Protein AF-A0A7S1Y6I9-F1 (afdb_monomer)

Solvent-accessible surface area (backbone atoms only — not comparable to full-atom values): 8008 Å² total; per-residue (Å²): 132,82,70,33,46,71,61,74,28,75,49,66,22,80,84,64,47,33,38,42,32,8,11,28,45,26,34,29,76,33,94,86,60,80,46,57,84,28,63,34,3,3,20,34,42,31,31,36,55,57,93,94,44,80,42,83,61,47,77,47,65,41,57,70,59,17,33,14,22,71,45,66,30,66,11,45,82,48,41,25,42,35,44,41,41,37,51,98,57,35,36,35,36,42,38,27,42,47,76,56,92,62,73,41,76,53,82,77,67,51,73,34,74,26,83,83,50,71,88,67,89,75,65,47,61,45,52,37,65,84,42,80,35,40,38,36,47,33,72,41,90,91,65,76,47,70,51,75,88

Sequence (149 aa):
SFGTEFGSTVILTSDGSRMAVGAPNHDYDSADGSGTLNEGGGAVFLYDLDGADWSLHSFFFGEQGEHIGSRLALSKDGSTLAIRRNSTGEAYLEVFDVTGGTASQVGSSLVCDKRNAELGHGESVALSADGSRVAMSCEAYFNNRGKVQ

Nearest PDB structures (foldseek):
  3hfq-assembly2_B  TM=5.548E-01  e=4.396E-04  Lactiplantibacillus plantarum
  1o6f-assembly1_A  TM=5.058E-01  e=2.005E-03  Sus scrofa
  3ddu-assembly1_A  TM=5.068E-01  e=2.235E-03  Homo sapiens
  1o6g-assembly1_A  TM=4.997E-01  e=2.776E-03  Sus scrofa
  1e5t-assembly1_A  TM=5.050E-01  e=4.773E-03  Sus scrofa

Foldseek 3Di:
DPFQCWQLDWDAAPVRFKIKIWRQQLQAPDPVNPHDGFGRFIKIFMWGDDPNDTDTQDIDTGHRNFSKRNAKEAANVRQKIKIWTDDVQKIWIWMWGSPDSDIDTDDDIHIAGRPPDDPDPPWHKYAYNVRPKIKIFHDDPPDGDIDMD

Secondary structure (DSSP, 8-state):
-----TTSEEEE-TTSSEEEEEETT--BSSTTS-S-B-TT-BEEEEEEEETTEEEEEEEEEPPTT--BTSSEEE-TTS-EEEEEEEETTEEEEEEEE-SSSS-EE-SS-EEEE-SS----TT--EEE-TTSS-EEEEE--TT--EEEE-

pLDDT: mean 85.61, std 15.86, range [40.69, 98.44]

InterPro domains:
  IPR011042 Six-bladed beta-propeller, TolB-like [G3DSA:2.120.10.30] (8-147)

Mean predicted aligned error: 6.28 Å

Structure (mmCIF, N/CA/C/O backbone):
data_AF-A0A7S1Y6I9-F1
#
_entry.id   AF-A0A7S1Y6I9-F1
#
loop_
_atom_site.group_PDB
_atom_site.id
_atom_site.type_symbol
_atom_site.label_atom_id
_atom_site.label_alt_id
_atom_site.label_comp_id
_atom_site.label_asym_id
_atom_site.label_entity_id
_atom_site.label_seq_id
_atom_site.pdbx_PDB_ins_code
_atom_site.Cartn_x
_atom_site.Cartn_y
_atom_site.Cartn_z
_atom_site.occupancy
_atom_site.B_iso_or_equiv
_atom_site.auth_seq_id
_atom_site.auth_comp_id
_atom_site.auth_asym_id
_atom_site.auth_atom_id
_atom_site.pdbx_PDB_model_num
ATOM 1 N N . SER A 1 1 ? 6.419 22.816 -5.692 1.00 46.62 1 SER A N 1
ATOM 2 C CA . SER A 1 1 ? 5.914 21.698 -4.884 1.00 46.62 1 SER A CA 1
ATOM 3 C C . SER A 1 1 ? 5.134 20.814 -5.831 1.00 46.62 1 SER A C 1
ATOM 5 O O . SER A 1 1 ? 4.032 21.188 -6.217 1.00 46.62 1 SER A O 1
ATOM 7 N N . PHE A 1 2 ? 5.759 19.753 -6.345 1.00 49.19 2 PHE A N 1
ATOM 8 C CA . PHE A 1 2 ? 4.994 18.661 -6.939 1.00 49.19 2 PHE A CA 1
ATOM 9 C C . PHE A 1 2 ? 4.367 17.934 -5.748 1.00 49.19 2 PHE A C 1
ATOM 11 O O . PHE A 1 2 ? 5.067 17.607 -4.794 1.00 49.19 2 PHE A O 1
ATOM 18 N N . GLY A 1 3 ? 3.037 17.859 -5.709 1.00 67.88 3 GLY A N 1
ATOM 19 C CA . GLY A 1 3 ? 2.338 17.231 -4.592 1.00 67.88 3 GLY A CA 1
ATOM 20 C C . GLY A 1 3 ? 2.681 15.747 -4.547 1.00 67.88 3 GLY A C 1
ATOM 21 O O . GLY A 1 3 ? 2.769 15.113 -5.594 1.00 67.88 3 GLY A O 1
ATOM 22 N N . THR A 1 4 ? 2.818 15.184 -3.350 1.00 76.75 4 THR A N 1
ATOM 23 C CA . THR A 1 4 ? 3.177 13.771 -3.127 1.00 76.75 4 THR A CA 1
ATOM 24 C C . THR A 1 4 ? 2.147 12.764 -3.660 1.00 76.75 4 THR A C 1
ATOM 26 O O . THR A 1 4 ? 2.326 11.556 -3.532 1.00 76.75 4 THR A O 1
ATOM 29 N N . GLU A 1 5 ? 1.046 13.252 -4.243 1.00 89.56 5 GLU A N 1
ATOM 30 C CA . GLU A 1 5 ? -0.142 12.476 -4.610 1.00 89.56 5 GLU A CA 1
ATOM 31 C C . GLU A 1 5 ? -0.677 11.633 -3.441 1.00 89.56 5 GLU A C 1
ATOM 33 O O . GLU A 1 5 ? -1.230 10.548 -3.630 1.00 89.56 5 GLU A O 1
ATOM 38 N N . PHE A 1 6 ? -0.521 12.136 -2.211 1.00 94.00 6 PHE A N 1
ATOM 39 C CA . PHE A 1 6 ? -1.101 11.517 -1.026 1.00 94.00 6 PHE A CA 1
ATOM 40 C C . PHE A 1 6 ? -2.615 11.354 -1.198 1.00 94.00 6 PHE A C 1
ATOM 42 O O . PHE A 1 6 ? -3.323 12.314 -1.506 1.00 94.00 6 PHE A O 1
ATOM 49 N N . GLY A 1 7 ? -3.108 10.131 -1.008 1.00 94.94 7 GLY A N 1
ATOM 50 C CA . GLY A 1 7 ? -4.506 9.788 -1.271 1.00 94.94 7 GLY A CA 1
ATOM 51 C C . GLY A 1 7 ? -4.775 9.275 -2.686 1.00 94.94 7 GLY A C 1
ATOM 52 O O . GLY A 1 7 ? -5.929 9.019 -3.013 1.00 94.94 7 GLY A O 1
ATOM 53 N N . SER A 1 8 ? -3.743 9.077 -3.515 1.00 93.69 8 SER A N 1
ATOM 54 C CA . SER A 1 8 ? -3.870 8.429 -4.836 1.00 93.69 8 SER A CA 1
ATOM 55 C C . SER A 1 8 ? -4.531 7.046 -4.766 1.00 93.69 8 SER A C 1
ATOM 57 O O . SER A 1 8 ? -5.282 6.665 -5.662 1.00 93.69 8 SER A O 1
ATOM 59 N N . THR A 1 9 ? -4.276 6.317 -3.678 1.00 95.12 9 THR A N 1
ATOM 60 C CA . THR A 1 9 ? -4.949 5.074 -3.301 1.00 95.12 9 THR A CA 1
ATOM 61 C C . THR A 1 9 ? -5.366 5.186 -1.843 1.00 95.12 9 THR A C 1
ATOM 63 O O . THR A 1 9 ? -4.551 5.572 -1.007 1.00 95.12 9 THR A O 1
ATOM 66 N N . VAL A 1 10 ? -6.611 4.825 -1.529 1.00 97.19 10 VAL A N 1
ATOM 67 C CA . VAL A 1 10 ? -7.117 4.745 -0.154 1.00 97.19 10 VAL A CA 1
ATOM 68 C C . VAL A 1 10 ? -7.875 3.434 0.012 1.00 97.19 10 VAL A C 1
ATOM 70 O O . VAL A 1 10 ? -8.785 3.142 -0.764 1.00 97.19 10 VAL A O 1
ATOM 73 N N . ILE A 1 11 ? -7.493 2.640 1.010 1.00 97.38 11 ILE A N 1
ATOM 74 C CA . ILE A 1 11 ? -8.144 1.371 1.356 1.00 97.38 11 ILE A CA 1
ATOM 75 C C . ILE A 1 11 ? -8.458 1.388 2.843 1.00 97.38 11 ILE A C 1
ATOM 77 O O . ILE A 1 11 ? -7.597 1.737 3.645 1.00 97.38 11 ILE A O 1
ATOM 81 N N . LEU A 1 12 ? -9.673 0.990 3.202 1.00 97.31 12 LEU A N 1
ATOM 82 C CA . LEU A 1 12 ? -10.148 0.920 4.577 1.00 97.31 12 LEU A CA 1
ATOM 83 C C . LEU A 1 12 ? -10.471 -0.534 4.935 1.00 97.31 12 LEU A C 1
ATOM 85 O O . LEU A 1 12 ? -10.978 -1.279 4.089 1.00 97.31 12 LEU A O 1
ATOM 89 N N . THR A 1 13 ? -10.216 -0.938 6.177 1.00 97.56 13 THR A N 1
ATOM 90 C CA . THR A 1 13 ? -10.727 -2.209 6.703 1.00 97.56 13 THR A CA 1
ATOM 91 C C . THR A 1 13 ? -12.249 -2.197 6.789 1.00 97.56 13 THR A C 1
ATOM 93 O O . THR A 1 13 ? -12.898 -1.149 6.803 1.00 97.56 13 THR A O 1
ATOM 96 N N . SER A 1 14 ? -12.853 -3.386 6.849 1.00 95.12 14 SER A N 1
ATOM 97 C CA . SER A 1 14 ? -14.319 -3.508 6.819 1.00 95.12 14 SER A CA 1
ATOM 98 C C . SER A 1 14 ? -15.039 -2.887 8.020 1.00 95.12 14 SER A C 1
ATOM 100 O O . SER A 1 14 ? -16.214 -2.546 7.912 1.00 95.12 14 SER A O 1
ATOM 102 N N . ASP A 1 15 ? -14.347 -2.761 9.149 1.00 96.19 15 ASP A N 1
ATOM 103 C CA . ASP A 1 15 ? -14.816 -2.127 10.382 1.00 96.19 15 ASP A CA 1
ATOM 104 C C . ASP A 1 15 ? -14.442 -0.637 10.468 1.00 96.19 15 ASP A C 1
ATOM 106 O O . ASP A 1 15 ? -14.871 0.048 11.393 1.00 96.19 15 A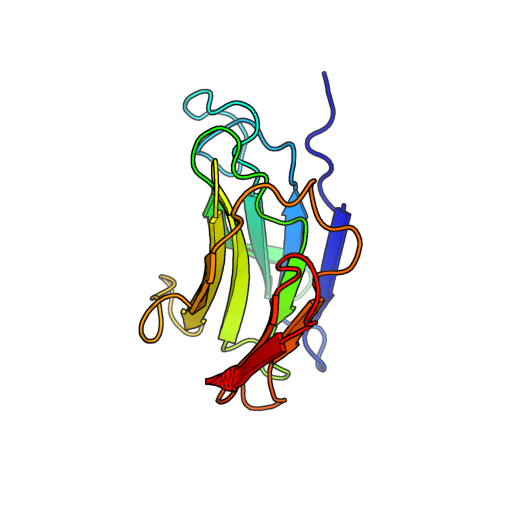SP A O 1
ATOM 110 N N . GLY A 1 16 ? -13.667 -0.125 9.508 1.00 96.94 16 GLY A N 1
ATOM 111 C CA . GLY A 1 16 ? -13.229 1.263 9.471 1.00 96.94 16 GLY A CA 1
ATOM 112 C C . GLY A 1 16 ? -12.093 1.619 10.427 1.00 96.94 16 GLY A C 1
ATOM 113 O O . GLY A 1 16 ? -11.787 2.801 10.547 1.00 96.94 16 GLY A O 1
ATOM 114 N N . SER A 1 17 ? -11.484 0.643 11.106 1.00 97.1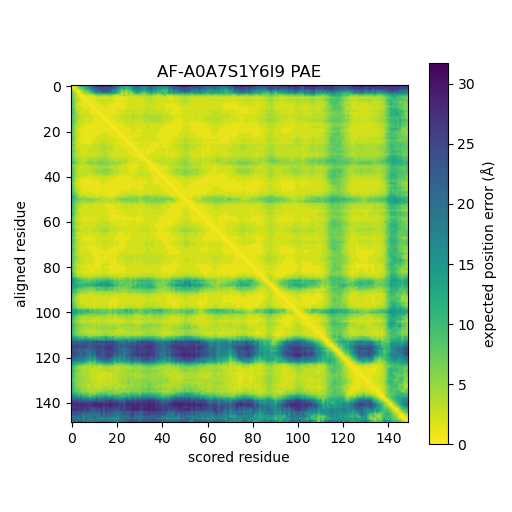9 17 SER A N 1
ATOM 115 C CA . SER A 1 17 ? -10.478 0.895 12.147 1.00 97.19 17 SER A CA 1
ATOM 116 C C . SER A 1 17 ? -9.065 1.123 11.611 1.00 97.19 17 SER A C 1
ATOM 118 O O . SER A 1 17 ? -8.254 1.727 12.304 1.00 97.19 17 SER A O 1
ATOM 120 N N . ARG A 1 18 ? -8.761 0.691 10.383 1.00 97.88 18 ARG A N 1
ATOM 121 C CA . ARG A 1 18 ? -7.434 0.830 9.776 1.00 97.88 18 ARG A CA 1
ATOM 122 C C . ARG A 1 18 ? -7.526 1.278 8.324 1.00 97.88 18 ARG A C 1
ATOM 124 O O . ARG A 1 18 ? -8.403 0.841 7.576 1.00 97.88 18 ARG A O 1
ATOM 131 N N . MET A 1 19 ? -6.600 2.140 7.916 1.00 98.19 19 MET A N 1
ATOM 132 C CA . MET A 1 19 ? -6.556 2.734 6.582 1.00 98.19 19 MET A CA 1
ATOM 133 C C . MET A 1 19 ? -5.148 2.683 5.994 1.00 98.19 19 MET A C 1
ATOM 135 O O . MET A 1 19 ? -4.194 3.107 6.637 1.00 98.19 19 MET A O 1
ATOM 139 N N . ALA A 1 20 ? -5.022 2.239 4.745 1.00 98.31 20 ALA A N 1
ATOM 140 C CA . ALA A 1 20 ? -3.804 2.382 3.955 1.00 98.31 20 ALA A CA 1
ATOM 141 C C . ALA A 1 20 ? -3.972 3.517 2.936 1.00 98.31 20 ALA A C 1
ATOM 143 O O . ALA A 1 20 ? -4.955 3.542 2.191 1.00 98.31 20 A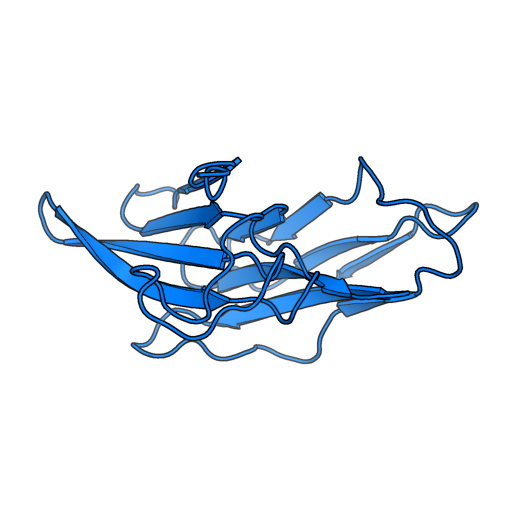LA A O 1
ATOM 144 N N . VAL A 1 21 ? -3.007 4.435 2.887 1.00 98.44 21 VAL A N 1
ATOM 145 C CA . VAL A 1 21 ? -2.993 5.586 1.978 1.00 98.44 21 VAL A CA 1
ATOM 146 C C . VAL A 1 21 ? -1.706 5.595 1.163 1.00 98.44 21 VAL A C 1
ATOM 148 O O . VAL A 1 21 ? -0.613 5.544 1.719 1.00 98.44 21 VAL A O 1
ATOM 151 N N . GLY A 1 22 ? -1.828 5.663 -0.159 1.00 97.69 22 GLY A N 1
ATOM 152 C CA . GLY A 1 22 ? -0.700 5.727 -1.085 1.00 97.69 22 GLY A CA 1
ATOM 153 C C . GLY A 1 22 ? -0.318 7.152 -1.483 1.00 97.69 22 GLY A C 1
ATOM 154 O O . GLY A 1 22 ? -1.193 8.000 -1.682 1.00 97.69 22 GLY A O 1
ATOM 155 N N . ALA A 1 23 ? 0.982 7.391 -1.651 1.00 96.88 23 ALA A N 1
ATOM 156 C CA . ALA A 1 23 ? 1.572 8.651 -2.104 1.00 96.88 23 ALA A CA 1
ATOM 157 C C . ALA A 1 23 ? 2.743 8.374 -3.079 1.00 96.88 23 ALA A C 1
ATOM 159 O O . ALA A 1 23 ? 3.902 8.405 -2.671 1.00 96.88 23 ALA A O 1
ATOM 160 N N . PRO A 1 24 ? 2.477 8.042 -4.355 1.00 94.31 24 PRO A N 1
ATOM 161 C CA . PRO A 1 24 ? 3.481 7.562 -5.313 1.00 94.31 24 PRO A CA 1
ATOM 162 C C . PRO A 1 24 ? 4.535 8.592 -5.726 1.00 94.31 24 PRO A C 1
ATOM 164 O O . PRO A 1 24 ? 5.569 8.201 -6.262 1.00 94.31 24 PRO A O 1
ATOM 167 N N . ASN A 1 25 ? 4.313 9.877 -5.442 1.00 93.25 25 ASN A N 1
ATOM 168 C CA . ASN A 1 25 ? 5.288 10.947 -5.671 1.00 93.25 25 ASN A CA 1
ATOM 169 C C . ASN A 1 25 ? 5.851 11.493 -4.349 1.00 93.25 25 ASN A C 1
ATOM 171 O O . ASN A 1 25 ? 6.239 12.655 -4.252 1.00 93.25 25 ASN A O 1
ATOM 175 N N . HIS A 1 26 ? 5.817 10.689 -3.283 1.00 95.06 26 HIS A N 1
ATOM 176 C CA . HIS A 1 26 ? 6.512 11.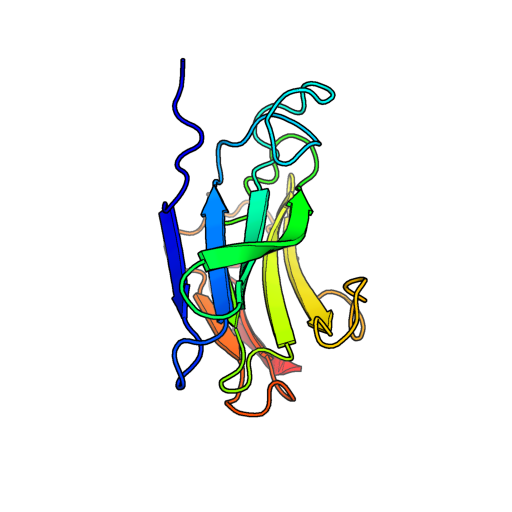009 -2.042 1.00 95.06 26 HIS A CA 1
ATOM 177 C C . HIS A 1 26 ? 8.020 10.809 -2.230 1.00 95.06 26 HIS A C 1
ATOM 179 O O . HIS A 1 26 ? 8.490 9.682 -2.366 1.00 95.06 26 HIS A O 1
ATOM 185 N N . ASP A 1 27 ? 8.762 11.914 -2.241 1.00 94.69 27 ASP A N 1
ATOM 186 C CA . ASP A 1 27 ? 10.182 11.946 -2.614 1.00 94.69 27 ASP A CA 1
ATOM 187 C C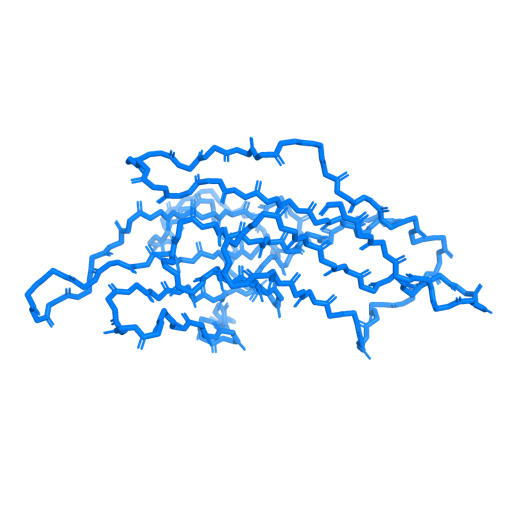 . ASP A 1 27 ? 11.140 11.848 -1.416 1.00 94.69 27 ASP A C 1
ATOM 189 O O . ASP A 1 27 ? 12.307 12.195 -1.548 1.00 94.69 27 ASP A O 1
ATOM 193 N N . TYR A 1 28 ? 10.686 11.432 -0.230 1.00 94.81 28 TYR A N 1
ATOM 194 C CA . TYR A 1 28 ? 11.525 11.390 0.976 1.00 94.81 28 TYR A CA 1
ATOM 195 C C . TYR A 1 28 ? 11.423 10.049 1.706 1.00 94.81 28 TYR A C 1
ATOM 197 O O . TYR A 1 28 ? 10.356 9.449 1.780 1.00 94.81 28 TYR A O 1
ATOM 205 N N . ASP A 1 29 ? 12.515 9.594 2.317 1.00 94.12 29 ASP A N 1
ATOM 206 C CA . ASP A 1 29 ? 12.551 8.350 3.111 1.00 94.12 29 ASP A CA 1
ATOM 207 C C . ASP A 1 29 ? 11.887 8.462 4.505 1.00 94.12 29 ASP A C 1
ATOM 209 O O . ASP A 1 29 ? 11.931 7.520 5.298 1.00 94.12 29 ASP A O 1
ATOM 213 N N . SER A 1 30 ? 11.236 9.591 4.809 1.00 95.31 30 SER A N 1
ATOM 214 C CA . SER A 1 30 ? 10.491 9.823 6.050 1.00 95.31 30 SER A CA 1
ATOM 215 C C . SER A 1 30 ? 9.031 10.192 5.788 1.00 95.31 30 SER A C 1
ATOM 217 O O . SER A 1 30 ? 8.704 10.848 4.799 1.00 95.31 30 SER A O 1
ATOM 219 N N . ALA A 1 31 ? 8.144 9.815 6.712 1.00 94.25 31 ALA A N 1
ATOM 220 C CA . ALA A 1 31 ? 6.705 10.063 6.604 1.00 94.25 31 ALA A CA 1
ATOM 221 C C . ALA A 1 31 ? 6.334 11.558 6.580 1.00 94.25 31 ALA A C 1
ATOM 223 O O . ALA A 1 31 ? 5.379 11.956 5.918 1.00 94.25 31 ALA A O 1
ATOM 224 N N . ASP A 1 32 ? 7.085 12.390 7.297 1.00 93.12 32 ASP A N 1
ATOM 225 C CA . ASP A 1 32 ? 6.870 13.836 7.413 1.00 93.12 32 ASP A CA 1
ATOM 226 C C . ASP A 1 32 ? 7.573 14.659 6.319 1.00 93.12 32 ASP A C 1
ATOM 228 O O . ASP A 1 32 ? 7.427 15.881 6.276 1.00 93.12 32 ASP A O 1
ATOM 232 N N . GLY A 1 33 ? 8.331 14.005 5.433 1.00 89.81 33 GLY A N 1
ATOM 233 C CA . GLY A 1 33 ? 9.077 14.664 4.364 1.00 89.81 33 GLY A CA 1
ATOM 234 C C . GLY A 1 33 ? 10.344 15.399 4.817 1.00 89.81 33 GLY A C 1
ATOM 235 O O . GLY A 1 33 ? 10.885 16.183 4.042 1.00 89.81 33 GLY A O 1
ATOM 236 N N . SER A 1 34 ? 10.826 15.186 6.047 1.00 92.19 34 SER A N 1
ATOM 237 C CA . SER A 1 34 ? 12.086 15.773 6.533 1.00 92.19 34 SER A CA 1
ATOM 238 C C . SER A 1 34 ? 13.333 14.919 6.265 1.00 92.19 34 SER A C 1
ATOM 240 O O . SER A 1 34 ? 14.430 15.302 6.673 1.00 92.19 34 SER A O 1
ATOM 242 N N . GLY A 1 35 ? 13.157 13.733 5.687 1.00 92.19 35 GLY A N 1
ATOM 243 C CA . GLY A 1 35 ? 14.195 12.733 5.474 1.00 92.19 35 GLY A CA 1
ATOM 244 C C . GLY A 1 35 ? 15.141 13.033 4.310 1.00 92.19 35 GLY A C 1
ATOM 245 O O . GLY A 1 35 ? 15.238 14.158 3.811 1.00 92.19 35 GLY A O 1
ATOM 246 N N . THR A 1 36 ? 15.855 12.005 3.862 1.00 95.19 36 THR A N 1
ATOM 247 C CA . THR A 1 36 ? 16.718 12.074 2.680 1.00 95.19 36 THR A CA 1
ATOM 248 C C . THR A 1 36 ? 15.863 12.106 1.421 1.00 95.19 36 THR A C 1
ATOM 250 O O . THR A 1 36 ? 14.885 11.366 1.307 1.00 95.19 36 THR A O 1
ATOM 253 N N . LEU A 1 37 ? 16.252 12.947 0.460 1.00 94.69 37 LEU A N 1
ATOM 254 C CA . LEU A 1 37 ? 15.622 12.976 -0.855 1.00 94.69 37 LEU A CA 1
ATOM 255 C C . LEU A 1 37 ? 15.829 11.632 -1.571 1.00 94.69 37 LEU A C 1
ATOM 257 O O . LEU A 1 37 ? 16.953 11.153 -1.717 1.00 94.69 37 LEU A O 1
ATOM 261 N N . ASN A 1 38 ? 14.729 11.071 -2.042 1.00 91.56 38 ASN A N 1
ATOM 262 C CA . ASN A 1 38 ? 14.590 9.806 -2.735 1.00 91.56 38 ASN A CA 1
ATOM 263 C C . ASN A 1 38 ? 13.526 9.974 -3.833 1.00 91.56 38 ASN A C 1
ATOM 265 O O . ASN A 1 38 ? 12.394 9.502 -3.719 1.00 91.56 38 ASN A O 1
ATOM 269 N N . GLU A 1 39 ? 13.883 10.744 -4.864 1.00 91.75 39 GLU A N 1
ATOM 270 C CA . GLU A 1 39 ? 12.964 11.174 -5.923 1.00 91.75 39 GLU A CA 1
ATOM 271 C C . GLU A 1 39 ? 12.223 9.989 -6.560 1.00 91.75 39 GLU A C 1
ATOM 273 O O . GLU A 1 39 ? 12.826 9.014 -7.017 1.00 91.75 39 GLU A O 1
ATOM 278 N N . GLY A 1 40 ? 10.897 10.077 -6.594 1.00 89.69 40 GLY A N 1
ATOM 279 C CA . GLY A 1 40 ? 10.030 9.054 -7.157 1.00 89.69 40 GLY A CA 1
ATOM 280 C C . GLY A 1 40 ? 9.976 7.756 -6.355 1.00 89.69 40 GLY A C 1
ATOM 281 O O . GLY A 1 40 ? 9.531 6.749 -6.895 1.00 89.69 40 GLY A O 1
ATOM 282 N N . GLY A 1 41 ? 10.426 7.727 -5.096 1.00 93.44 41 GLY A N 1
ATOM 283 C CA . GLY A 1 41 ? 10.320 6.516 -4.280 1.00 93.44 41 GLY A CA 1
ATOM 284 C C . GLY A 1 41 ? 8.880 6.133 -3.961 1.00 93.44 41 GLY A C 1
ATOM 285 O O . GLY A 1 41 ? 8.488 4.965 -4.030 1.00 93.44 41 GLY A O 1
ATOM 286 N N . GLY A 1 42 ? 8.058 7.139 -3.682 1.00 95.81 42 GLY A N 1
ATOM 287 C CA . GLY A 1 42 ? 6.691 6.940 -3.246 1.00 95.81 42 GLY A CA 1
ATOM 288 C C . GLY A 1 42 ? 6.609 6.379 -1.828 1.00 95.81 42 GLY A C 1
ATOM 289 O O . GLY A 1 42 ? 7.599 5.965 -1.217 1.00 95.81 42 GLY A O 1
ATOM 290 N N . ALA A 1 43 ? 5.394 6.373 -1.291 1.00 97.38 43 ALA A N 1
ATOM 291 C CA . ALA A 1 43 ? 5.138 5.929 0.067 1.00 97.38 43 ALA A CA 1
ATOM 292 C C . ALA A 1 43 ? 3.759 5.291 0.252 1.00 97.38 43 ALA A C 1
ATOM 294 O O . ALA A 1 43 ? 2.813 5.530 -0.506 1.00 97.38 43 ALA A O 1
ATOM 295 N N . VAL A 1 44 ? 3.651 4.504 1.322 1.00 98.19 44 VAL A N 1
ATOM 296 C CA . VAL A 1 44 ? 2.396 3.991 1.873 1.00 98.19 44 VAL A CA 1
ATOM 297 C C . VAL A 1 44 ? 2.341 4.316 3.355 1.00 98.19 44 VAL A C 1
ATOM 299 O O . VAL A 1 44 ? 3.262 4.006 4.110 1.00 98.19 44 VAL A O 1
ATOM 302 N N . PHE A 1 45 ? 1.228 4.896 3.771 1.00 98.06 45 PHE A N 1
ATOM 303 C CA . PHE A 1 45 ? 0.942 5.239 5.152 1.00 98.06 45 PHE A CA 1
ATOM 304 C C . PHE A 1 45 ? -0.166 4.324 5.651 1.00 98.06 45 PHE A C 1
ATOM 306 O O . PHE A 1 45 ? -1.249 4.289 5.066 1.00 98.06 45 PHE A O 1
ATOM 313 N N . LEU A 1 46 ? 0.104 3.572 6.712 1.00 98.38 46 LEU A N 1
ATOM 314 C CA . LEU A 1 46 ? -0.884 2.741 7.385 1.00 98.38 46 LEU A CA 1
ATOM 315 C C . LEU A 1 46 ? -1.279 3.427 8.687 1.00 98.38 46 LEU A C 1
ATOM 317 O O . LEU A 1 46 ? -0.429 3.634 9.551 1.00 98.38 46 LEU A O 1
ATOM 321 N N . TYR A 1 47 ? -2.552 3.776 8.813 1.00 97.94 47 TYR A N 1
ATOM 322 C CA . TYR A 1 47 ? -3.109 4.436 9.983 1.00 97.94 47 TYR A CA 1
ATOM 323 C C . TYR A 1 47 ? -4.070 3.522 10.729 1.00 97.94 47 TYR A C 1
ATOM 325 O O . TYR A 1 47 ? -4.845 2.807 10.095 1.00 97.94 47 TYR A O 1
ATOM 333 N N . ASP A 1 48 ? -4.067 3.644 12.052 1.00 97.50 48 ASP A N 1
ATOM 334 C CA . ASP A 1 48 ? -5.068 3.074 12.947 1.00 97.50 48 ASP A CA 1
ATOM 335 C C . ASP A 1 48 ? -5.908 4.180 13.573 1.00 97.50 48 ASP A C 1
ATOM 337 O O . ASP A 1 48 ? -5.390 5.228 13.971 1.00 97.50 48 ASP A O 1
ATOM 341 N N . LEU A 1 49 ? -7.209 3.934 13.663 1.00 97.25 49 LEU A N 1
ATOM 342 C CA . LEU A 1 49 ? -8.148 4.781 14.371 1.00 97.25 49 LEU A CA 1
ATOM 343 C C . LEU A 1 49 ? -8.055 4.481 15.872 1.00 97.25 49 LEU A C 1
ATOM 345 O O . LEU A 1 49 ? -8.463 3.411 16.325 1.00 97.25 49 LEU A O 1
ATOM 349 N N . ASP A 1 50 ? -7.554 5.444 16.640 1.00 93.31 50 ASP A N 1
ATOM 350 C CA . ASP A 1 50 ? -7.531 5.411 18.101 1.00 93.31 50 ASP A CA 1
ATOM 351 C C . ASP A 1 50 ? -8.549 6.424 18.644 1.00 93.31 50 ASP A C 1
ATOM 353 O O . ASP A 1 50 ? -8.378 7.644 18.574 1.00 93.31 50 ASP A O 1
ATOM 357 N N . GLY A 1 51 ? -9.686 5.912 19.120 1.00 93.50 51 GLY A N 1
ATOM 358 C CA . GLY A 1 51 ? -10.826 6.734 19.518 1.00 93.50 51 GLY A CA 1
ATOM 359 C C . GLY A 1 51 ? -11.440 7.483 18.331 1.00 93.50 51 GLY A C 1
ATOM 360 O O . GLY A 1 51 ? -12.235 6.916 17.583 1.00 93.50 51 GLY A O 1
ATOM 361 N N . ALA A 1 52 ? -11.117 8.771 18.198 1.00 94.06 52 ALA A N 1
ATOM 362 C CA . ALA A 1 52 ? -11.583 9.636 17.109 1.00 94.06 52 ALA A CA 1
ATOM 363 C C . ALA A 1 52 ? -10.447 10.115 16.188 1.00 94.06 52 ALA A C 1
ATOM 365 O O . ALA A 1 52 ? -10.721 10.783 15.189 1.00 94.06 52 ALA A O 1
ATOM 366 N N . ASP A 1 53 ? -9.198 9.776 16.515 1.00 96.94 53 ASP A N 1
ATOM 367 C CA . ASP A 1 53 ? -8.012 10.281 15.838 1.00 96.94 53 ASP A CA 1
ATOM 368 C C . ASP A 1 53 ? -7.328 9.170 15.038 1.00 96.94 53 ASP A C 1
ATOM 370 O O . ASP A 1 53 ? -7.249 8.018 15.462 1.00 96.94 53 ASP A O 1
ATOM 374 N N . TRP A 1 54 ? -6.807 9.522 13.864 1.00 97.31 54 TRP A N 1
ATOM 375 C CA . TRP A 1 54 ? -5.984 8.619 13.065 1.00 97.31 54 TRP A CA 1
ATOM 376 C C . TRP A 1 54 ? -4.520 8.753 13.478 1.00 97.31 54 TRP A C 1
ATOM 378 O O . TRP A 1 54 ? -3.933 9.832 13.385 1.00 97.31 54 TRP A O 1
ATOM 388 N N . SER A 1 55 ? -3.921 7.643 13.894 1.00 96.00 55 SER A N 1
ATOM 389 C CA . SER A 1 55 ? -2.518 7.547 14.294 1.00 96.00 55 SER A CA 1
ATOM 390 C C . SER A 1 55 ? -1.726 6.731 13.274 1.00 96.00 55 SER A C 1
ATOM 392 O O . SER A 1 55 ? -2.227 5.747 12.734 1.00 96.00 55 SER A O 1
ATOM 394 N N . LEU A 1 56 ? -0.504 7.160 12.944 1.00 96.12 56 LEU A N 1
ATOM 395 C CA . LEU A 1 56 ? 0.343 6.438 11.991 1.00 96.12 56 LEU A CA 1
ATOM 396 C C . LEU A 1 56 ? 0.882 5.164 12.656 1.00 96.12 56 LEU A C 1
ATOM 398 O O . LEU A 1 56 ? 1.686 5.246 13.581 1.00 96.12 56 LEU A O 1
ATOM 402 N N . HIS A 1 57 ? 0.466 4.004 12.157 1.00 96.06 57 HIS A N 1
ATOM 403 C CA . HIS A 1 57 ? 0.936 2.697 12.609 1.00 96.06 57 HIS A CA 1
ATOM 404 C C . HIS A 1 57 ? 2.233 2.292 11.905 1.00 96.06 57 HIS A C 1
ATOM 406 O O . HIS A 1 57 ? 3.188 1.827 12.525 1.00 96.06 57 HIS A O 1
ATOM 412 N N . SER A 1 58 ? 2.281 2.432 10.579 1.00 97.06 58 SER A N 1
ATOM 413 C CA . SER A 1 58 ? 3.455 2.055 9.789 1.00 97.06 58 SER A CA 1
ATOM 414 C C . SER A 1 58 ? 3.626 2.950 8.576 1.00 97.06 58 SER A C 1
ATOM 416 O O . SER A 1 58 ? 2.659 3.427 7.984 1.00 97.06 58 SER A O 1
ATOM 418 N N . PHE A 1 59 ? 4.882 3.137 8.194 1.00 96.88 59 PHE A N 1
ATOM 419 C CA . PHE A 1 59 ? 5.284 3.866 7.005 1.00 96.88 59 PHE A CA 1
ATOM 420 C C . PHE A 1 59 ? 6.158 2.959 6.148 1.00 96.88 59 PHE A C 1
ATOM 422 O O . PHE A 1 59 ? 7.114 2.361 6.640 1.00 96.88 59 PHE A O 1
ATOM 429 N N . PHE A 1 60 ? 5.814 2.866 4.872 1.00 97.50 60 PHE A N 1
ATOM 430 C CA . PHE A 1 60 ? 6.585 2.153 3.868 1.00 97.50 60 PHE A CA 1
ATOM 431 C C . PHE A 1 60 ? 7.043 3.169 2.832 1.00 97.50 60 PHE A C 1
ATOM 433 O O . PHE A 1 60 ? 6.247 4.006 2.407 1.00 97.50 60 PHE A O 1
ATOM 440 N N . PHE A 1 61 ? 8.291 3.061 2.390 1.00 95.75 61 PHE A N 1
ATOM 441 C CA . PHE A 1 61 ? 8.840 3.877 1.312 1.00 95.75 61 PHE A CA 1
ATOM 442 C C . PHE A 1 61 ? 9.512 2.989 0.263 1.00 95.75 61 PHE A C 1
ATOM 444 O O . PHE A 1 61 ? 9.956 1.869 0.553 1.00 95.75 61 PHE A O 1
ATOM 451 N N . GLY A 1 62 ? 9.487 3.460 -0.980 1.00 94.69 62 GLY A N 1
ATOM 452 C CA . GLY A 1 62 ? 10.159 2.808 -2.100 1.00 94.69 62 GLY A CA 1
ATOM 453 C C . GLY A 1 62 ? 11.616 3.224 -2.211 1.00 94.69 62 GLY A C 1
ATOM 454 O O . GLY A 1 62 ? 12.027 4.218 -1.619 1.00 94.69 62 GLY A O 1
ATOM 455 N N . GLU A 1 63 ? 12.397 2.498 -2.999 1.00 92.94 63 GLU A N 1
ATOM 456 C CA . GLU A 1 63 ? 13.672 3.010 -3.515 1.00 92.94 63 GLU A CA 1
ATOM 457 C C . GLU A 1 63 ? 13.438 4.033 -4.637 1.00 92.94 63 GLU A C 1
ATOM 459 O O . GLU A 1 63 ? 12.327 4.171 -5.146 1.00 92.94 63 GLU A O 1
ATOM 464 N N . GLN A 1 64 ? 14.478 4.764 -5.035 1.00 91.31 64 GLN A N 1
ATOM 465 C CA . GLN A 1 64 ? 14.379 5.810 -6.053 1.00 91.31 64 GLN A CA 1
ATOM 466 C C . GLN A 1 64 ? 13.691 5.300 -7.334 1.00 91.31 64 GLN A C 1
ATOM 468 O O . GLN A 1 64 ? 14.124 4.322 -7.945 1.00 91.31 64 GLN A O 1
ATOM 473 N N . GLY A 1 65 ? 12.631 5.993 -7.757 1.00 88.00 65 GLY A N 1
ATOM 474 C CA . GLY A 1 65 ? 11.846 5.649 -8.946 1.00 88.00 65 GLY A CA 1
ATOM 475 C C . GLY A 1 65 ? 10.887 4.459 -8.799 1.00 88.00 65 GLY A C 1
ATOM 476 O O . GLY A 1 65 ? 10.331 4.024 -9.811 1.00 88.00 65 GLY A O 1
ATOM 477 N N . GLU A 1 66 ? 10.670 3.912 -7.594 1.00 90.38 66 GLU A N 1
ATOM 478 C CA . GLU A 1 66 ? 9.743 2.785 -7.423 1.00 90.38 66 GLU A CA 1
ATOM 479 C C . GLU A 1 66 ? 8.254 3.162 -7.450 1.00 90.38 66 GLU A C 1
ATOM 481 O O . GLU A 1 66 ? 7.397 2.332 -7.791 1.00 90.38 66 GLU A O 1
ATOM 486 N N . HIS A 1 67 ? 7.934 4.409 -7.104 1.00 91.06 67 HIS A N 1
ATOM 487 C CA . HIS A 1 67 ? 6.581 4.959 -7.060 1.00 91.06 67 HIS A CA 1
ATOM 488 C C . HIS A 1 67 ? 5.576 4.055 -6.318 1.00 91.06 67 HIS A C 1
ATOM 490 O O . HIS A 1 67 ? 4.463 3.779 -6.805 1.00 91.06 67 HIS A O 1
ATOM 496 N N . ILE A 1 68 ? 5.966 3.548 -5.141 1.00 94.50 68 ILE A N 1
ATOM 497 C CA . ILE A 1 68 ? 5.080 2.700 -4.331 1.00 94.50 68 ILE A CA 1
ATOM 498 C C . ILE A 1 68 ? 3.863 3.496 -3.839 1.00 94.50 68 ILE A C 1
ATOM 500 O O . ILE A 1 68 ? 3.885 4.720 -3.759 1.00 94.50 68 ILE A O 1
ATOM 504 N N . GLY A 1 69 ? 2.771 2.808 -3.501 1.00 94.75 69 GLY A N 1
ATOM 505 C CA . GLY A 1 69 ? 1.515 3.461 -3.092 1.00 94.75 69 GLY A CA 1
ATOM 506 C C . GLY A 1 69 ? 0.510 3.672 -4.220 1.00 94.75 69 GLY A C 1
ATOM 507 O O . GLY A 1 69 ? -0.657 3.953 -3.963 1.00 94.75 69 GLY A O 1
ATOM 508 N N . SER A 1 70 ? 0.902 3.426 -5.469 1.00 91.56 70 SER A N 1
ATOM 509 C CA . SER A 1 70 ? -0.022 3.437 -6.608 1.00 91.56 70 SER A CA 1
ATOM 510 C C . SER A 1 70 ? -0.971 2.229 -6.644 1.00 91.56 70 SER A C 1
ATOM 512 O O . SER A 1 70 ? -2.056 2.318 -7.221 1.00 91.56 70 SER A O 1
ATOM 514 N N . ARG A 1 71 ? -0.586 1.081 -6.068 1.00 91.62 71 ARG A N 1
ATOM 515 C CA . ARG A 1 71 ? -1.407 -0.142 -5.995 1.00 91.62 71 ARG A CA 1
ATOM 516 C C . ARG A 1 71 ? -1.167 -0.868 -4.680 1.00 91.62 71 ARG A C 1
ATOM 518 O O . ARG A 1 71 ? -0.041 -1.271 -4.392 1.00 91.62 71 ARG A O 1
ATOM 525 N N . LEU A 1 72 ? -2.244 -1.051 -3.926 1.00 95.19 72 LEU A N 1
ATOM 526 C CA . LEU A 1 72 ? -2.249 -1.643 -2.594 1.00 95.19 72 LEU A CA 1
ATOM 527 C C . LEU A 1 72 ? -3.392 -2.658 -2.487 1.00 95.19 72 LEU A C 1
ATOM 529 O O . LEU A 1 72 ? -4.385 -2.551 -3.208 1.00 95.19 72 LEU A O 1
ATOM 533 N N . ALA A 1 73 ? -3.274 -3.605 -1.563 1.00 95.69 73 ALA A N 1
ATOM 534 C CA . ALA A 1 73 ? -4.398 -4.400 -1.075 1.00 95.69 73 ALA A CA 1
ATOM 535 C C . ALA A 1 73 ? -4.255 -4.599 0.435 1.00 95.69 73 ALA A C 1
ATOM 537 O O . ALA A 1 73 ? -3.155 -4.852 0.913 1.00 95.69 73 ALA A O 1
ATOM 538 N N . LEU A 1 74 ? -5.360 -4.510 1.173 1.00 97.25 74 LEU A N 1
ATOM 539 C CA . LEU A 1 74 ? -5.407 -4.716 2.620 1.00 97.25 74 LEU A CA 1
ATOM 540 C C . LEU A 1 74 ? -6.422 -5.824 2.922 1.00 97.25 74 LEU A C 1
ATOM 542 O O . LEU A 1 74 ? -7.510 -5.831 2.338 1.00 97.25 74 LEU A O 1
ATOM 546 N N . SER A 1 75 ? -6.070 -6.767 3.796 1.00 97.06 75 SER A N 1
ATOM 547 C CA . SER A 1 75 ? -6.999 -7.806 4.250 1.00 97.06 75 SER A CA 1
ATOM 548 C C . SER A 1 75 ? -8.168 -7.199 5.029 1.00 97.06 75 SER A C 1
ATOM 550 O O . SER A 1 75 ? -8.109 -6.074 5.530 1.00 97.06 75 SER A O 1
ATOM 552 N N . LYS A 1 76 ? -9.268 -7.949 5.141 1.00 96.94 76 LYS A N 1
ATOM 553 C CA . LYS A 1 76 ? -10.514 -7.452 5.743 1.00 96.94 76 LYS A CA 1
ATOM 554 C C . LYS A 1 76 ? -10.331 -7.008 7.201 1.00 96.94 76 LYS A C 1
ATOM 556 O O . LYS A 1 76 ? -10.977 -6.050 7.629 1.00 96.94 76 LYS A O 1
ATOM 561 N N . ASP A 1 77 ? -9.503 -7.749 7.930 1.00 95.88 77 ASP A N 1
ATOM 562 C CA . ASP A 1 77 ? -9.122 -7.546 9.330 1.00 95.88 77 ASP A CA 1
ATOM 563 C C . ASP A 1 77 ? -7.930 -6.588 9.503 1.00 95.88 77 ASP A C 1
ATOM 565 O O . ASP A 1 77 ? -7.523 -6.316 10.626 1.00 95.88 77 ASP A O 1
ATOM 569 N N . GLY A 1 78 ? -7.351 -6.093 8.404 1.00 96.81 78 GLY A N 1
ATOM 570 C CA . GLY A 1 78 ? -6.226 -5.168 8.434 1.00 96.81 78 GLY A CA 1
ATOM 571 C C . GLY A 1 78 ? -4.887 -5.778 8.841 1.00 96.81 78 GLY A C 1
ATOM 572 O O . GLY A 1 78 ? -3.940 -5.020 9.031 1.00 96.81 78 GLY A O 1
ATOM 573 N N . SER A 1 79 ? -4.789 -7.104 8.981 1.00 96.75 79 SER A N 1
ATOM 574 C CA . SER A 1 79 ? -3.569 -7.802 9.413 1.00 96.75 79 SER A CA 1
ATOM 575 C C . SER A 1 79 ? -2.509 -7.929 8.319 1.00 96.75 79 SER A C 1
ATOM 577 O O . SER A 1 79 ? -1.325 -8.032 8.629 1.00 96.75 79 SER A O 1
ATOM 579 N N . THR A 1 80 ? -2.918 -7.907 7.047 1.00 97.38 80 THR A N 1
ATOM 580 C CA . THR A 1 80 ? -2.047 -8.167 5.898 1.00 97.38 80 THR A CA 1
ATOM 581 C C . THR A 1 80 ? -2.149 -7.048 4.870 1.00 97.38 80 THR A C 1
ATOM 583 O O . THR A 1 80 ? -3.235 -6.763 4.363 1.00 97.38 80 THR A O 1
ATOM 586 N N . LEU A 1 81 ? -1.013 -6.449 4.516 1.00 97.81 81 LEU A N 1
ATOM 587 C CA . LEU A 1 81 ? -0.901 -5.401 3.501 1.00 97.81 81 LEU A CA 1
ATOM 588 C C . LEU A 1 81 ? -0.019 -5.886 2.349 1.00 97.81 81 LEU A C 1
ATOM 590 O O . LEU A 1 81 ? 1.125 -6.273 2.559 1.00 97.81 81 LEU A O 1
ATOM 594 N N . ALA A 1 82 ? -0.525 -5.823 1.122 1.00 96.31 82 ALA A N 1
ATOM 595 C CA . ALA A 1 82 ? 0.258 -6.067 -0.082 1.00 96.31 82 ALA A CA 1
ATOM 596 C C . ALA A 1 82 ? 0.588 -4.741 -0.777 1.00 96.31 82 ALA A C 1
ATOM 598 O O . ALA A 1 82 ? -0.307 -3.935 -1.050 1.00 96.31 82 ALA A O 1
ATOM 599 N N . ILE A 1 83 ? 1.870 -4.531 -1.080 1.00 95.56 83 ILE A N 1
ATOM 600 C CA . ILE A 1 83 ? 2.401 -3.316 -1.704 1.00 95.56 83 ILE A CA 1
ATOM 601 C C . ILE A 1 83 ? 3.076 -3.698 -3.011 1.00 95.56 83 ILE A C 1
ATOM 603 O O . ILE A 1 83 ? 4.030 -4.481 -3.032 1.00 95.56 83 ILE A O 1
ATOM 607 N N . ARG A 1 84 ? 2.583 -3.141 -4.120 1.00 91.44 84 ARG A N 1
ATOM 608 C CA . ARG A 1 84 ? 3.266 -3.273 -5.405 1.00 91.44 84 ARG A CA 1
ATOM 609 C C . ARG A 1 84 ? 4.454 -2.323 -5.447 1.00 91.44 84 ARG A C 1
ATOM 611 O O . ARG A 1 84 ? 4.310 -1.137 -5.149 1.00 91.44 84 ARG A O 1
ATOM 618 N N . ARG A 1 85 ? 5.581 -2.848 -5.908 1.00 90.06 85 ARG A N 1
ATOM 619 C CA . ARG A 1 85 ? 6.794 -2.098 -6.202 1.00 90.06 85 ARG A CA 1
ATOM 620 C C . ARG A 1 85 ? 7.097 -2.168 -7.687 1.00 90.06 85 ARG A C 1
ATOM 622 O O . ARG A 1 85 ? 6.899 -3.203 -8.333 1.00 90.06 85 ARG A O 1
ATOM 629 N N . ASN A 1 86 ? 7.533 -1.048 -8.243 1.00 81.25 86 ASN A N 1
ATOM 630 C CA . ASN A 1 86 ? 8.078 -1.004 -9.590 1.00 81.25 86 ASN A CA 1
ATOM 631 C C . ASN A 1 86 ? 9.572 -0.792 -9.458 1.00 81.25 86 ASN A C 1
ATOM 633 O O . ASN A 1 86 ? 9.980 0.021 -8.662 1.00 81.25 86 ASN A O 1
ATOM 637 N N . SER A 1 87 ? 10.385 -1.471 -10.243 1.00 75.69 87 SER A N 1
ATOM 638 C CA . SER A 1 87 ? 11.795 -1.122 -10.377 1.00 75.69 87 SER A CA 1
ATOM 639 C C . SER A 1 87 ? 12.136 -1.070 -11.861 1.00 75.69 87 SER A C 1
ATOM 641 O O . SER A 1 87 ? 11.314 -1.401 -12.729 1.00 75.69 87 SER A O 1
ATOM 643 N N . THR A 1 88 ? 13.345 -0.619 -12.188 1.00 71.00 88 THR A N 1
ATOM 644 C CA . THR A 1 88 ? 13.792 -0.591 -13.583 1.00 71.00 88 THR A CA 1
ATOM 645 C C . THR A 1 88 ? 13.879 -2.023 -14.120 1.00 71.00 88 THR A C 1
ATOM 647 O O . THR A 1 88 ? 14.805 -2.757 -13.795 1.00 71.00 88 THR A O 1
ATOM 650 N N . GLY A 1 89 ? 12.915 -2.414 -14.958 1.00 68.06 89 GLY A N 1
ATOM 651 C CA . GLY A 1 89 ? 12.869 -3.732 -15.604 1.00 68.06 89 GLY A CA 1
ATOM 652 C C . GLY A 1 89 ? 12.053 -4.804 -14.875 1.00 68.06 89 GLY A C 1
ATOM 653 O O . GLY A 1 89 ? 11.883 -5.893 -15.425 1.00 68.06 89 GLY A O 1
ATOM 654 N N . GLU A 1 90 ? 11.483 -4.511 -13.701 1.00 73.50 90 GLU A N 1
ATOM 655 C CA . GLU A 1 90 ? 10.667 -5.467 -12.940 1.00 73.50 90 GLU A CA 1
ATOM 656 C C . GLU A 1 90 ? 9.443 -4.793 -12.282 1.00 73.50 90 GLU A C 1
ATOM 658 O O . GLU A 1 90 ? 9.366 -3.580 -12.055 1.00 73.50 90 GLU A O 1
ATOM 663 N N . ALA A 1 91 ? 8.401 -5.581 -12.032 1.00 79.19 91 ALA A N 1
ATOM 664 C CA . ALA A 1 91 ? 7.438 -5.287 -10.975 1.00 79.19 91 ALA A CA 1
ATOM 665 C C . ALA A 1 91 ? 7.450 -6.455 -10.019 1.00 79.19 91 ALA A C 1
ATOM 667 O O . ALA A 1 91 ? 7.581 -7.605 -10.434 1.00 79.19 91 ALA A O 1
ATOM 668 N N . TYR A 1 92 ? 7.233 -6.168 -8.752 1.00 85.31 92 TYR A N 1
ATOM 669 C CA . TYR A 1 92 ? 7.036 -7.216 -7.782 1.00 85.31 92 TYR A CA 1
ATOM 670 C C . TYR A 1 92 ? 6.019 -6.794 -6.736 1.00 85.31 92 TYR A C 1
ATOM 672 O O . TYR A 1 92 ? 5.700 -5.615 -6.570 1.00 85.31 92 TYR A O 1
ATOM 680 N N . LEU A 1 93 ? 5.444 -7.792 -6.083 1.00 89.62 93 LEU A N 1
ATOM 681 C CA . LEU A 1 93 ? 4.525 -7.607 -4.980 1.00 89.62 93 LEU A CA 1
ATOM 682 C C . LEU A 1 93 ? 5.161 -8.133 -3.705 1.00 89.62 93 LEU A C 1
ATOM 684 O O . LEU A 1 93 ? 5.586 -9.289 -3.650 1.00 89.62 93 LEU A O 1
ATOM 688 N N . GLU A 1 94 ? 5.174 -7.290 -2.685 1.00 93.69 94 GLU A N 1
ATOM 689 C CA . GLU A 1 94 ? 5.550 -7.674 -1.333 1.00 93.69 94 GLU A CA 1
ATOM 690 C C . GLU A 1 94 ? 4.311 -7.706 -0.451 1.00 93.69 94 GLU A C 1
ATOM 692 O O . GLU A 1 94 ? 3.435 -6.847 -0.562 1.00 93.69 94 GLU A O 1
ATOM 697 N N . VAL A 1 95 ? 4.235 -8.712 0.413 1.00 95.69 95 VAL A N 1
ATOM 698 C CA . VAL A 1 95 ? 3.147 -8.887 1.372 1.00 95.69 95 VAL A CA 1
ATOM 699 C C . VAL A 1 95 ? 3.731 -8.735 2.763 1.00 95.69 95 VAL A C 1
ATOM 701 O O . VAL A 1 95 ? 4.770 -9.319 3.053 1.00 95.69 95 VAL A O 1
ATOM 704 N N . PHE A 1 96 ? 3.073 -7.956 3.610 1.00 97.44 96 PHE A N 1
ATOM 705 C CA . PHE A 1 96 ? 3.502 -7.656 4.965 1.00 97.44 96 PHE A CA 1
ATOM 706 C C . PHE A 1 96 ? 2.432 -8.075 5.969 1.00 97.44 96 PHE A C 1
ATOM 708 O O . PHE A 1 96 ? 1.262 -7.733 5.801 1.00 97.44 96 PHE A O 1
ATOM 715 N N . ASP A 1 97 ? 2.853 -8.754 7.033 1.00 96.81 97 ASP A N 1
ATOM 716 C CA . ASP A 1 97 ? 2.119 -8.819 8.291 1.00 96.81 97 ASP A CA 1
ATOM 717 C C . ASP A 1 97 ? 2.310 -7.475 9.000 1.00 96.81 97 ASP A C 1
ATOM 719 O O . ASP A 1 97 ? 3.440 -7.027 9.227 1.00 96.81 97 ASP A O 1
ATOM 723 N N . VAL A 1 98 ? 1.193 -6.823 9.306 1.00 97.12 98 VAL A N 1
ATOM 724 C CA . VAL A 1 98 ? 1.122 -5.500 9.935 1.00 97.12 98 VAL A CA 1
ATOM 725 C C . VAL A 1 98 ? 0.365 -5.546 11.267 1.00 97.12 98 VAL A C 1
ATOM 727 O O . VAL A 1 98 ? -0.201 -4.546 11.701 1.00 97.12 98 VAL A O 1
ATOM 730 N N . THR A 1 99 ? 0.305 -6.709 11.918 1.00 94.25 99 THR A N 1
ATOM 731 C CA . THR A 1 99 ? -0.405 -6.897 13.197 1.00 94.25 99 THR A CA 1
ATOM 732 C C . THR A 1 99 ? 0.357 -6.356 14.407 1.00 94.25 99 THR A C 1
ATOM 734 O O . THR A 1 99 ? -0.261 -5.951 15.390 1.00 94.25 99 THR A O 1
ATOM 737 N N . GLY A 1 100 ? 1.691 -6.367 14.358 1.00 86.44 100 GLY A N 1
ATOM 738 C CA . GLY A 1 100 ? 2.559 -5.844 15.414 1.00 86.44 100 GLY A CA 1
ATOM 739 C C . GLY A 1 100 ? 3.034 -4.414 15.151 1.00 86.44 100 GLY A C 1
ATOM 740 O O . GLY A 1 100 ? 2.821 -3.863 14.080 1.00 86.44 100 GLY A O 1
ATOM 741 N N . GLY A 1 101 ? 3.777 -3.831 16.098 1.00 84.31 101 GLY A N 1
ATOM 742 C CA . GLY A 1 101 ? 4.317 -2.466 15.964 1.00 84.31 101 GLY A CA 1
ATOM 743 C C . GLY A 1 101 ? 5.399 -2.288 14.886 1.00 84.31 101 GLY A C 1
ATOM 744 O O . GLY A 1 101 ? 5.856 -1.175 14.645 1.00 84.31 101 GLY A O 1
ATOM 745 N N . THR A 1 102 ? 5.848 -3.369 14.245 1.00 89.06 102 THR A N 1
ATOM 746 C CA . THR A 1 102 ? 6.748 -3.324 13.087 1.00 89.06 102 THR A CA 1
ATOM 747 C C . THR A 1 102 ? 6.231 -4.282 12.027 1.00 89.06 102 THR A C 1
ATOM 749 O O . THR A 1 102 ? 6.020 -5.461 12.310 1.00 89.06 102 THR A O 1
ATOM 752 N N . ALA A 1 103 ? 6.047 -3.772 10.810 1.00 95.31 103 ALA A N 1
ATOM 753 C CA . ALA A 1 103 ? 5.648 -4.581 9.671 1.00 95.31 103 ALA A CA 1
ATOM 754 C C . ALA A 1 103 ? 6.739 -5.603 9.318 1.00 95.31 103 ALA A C 1
ATOM 756 O O . ALA A 1 103 ? 7.928 -5.280 9.312 1.00 95.31 103 ALA A O 1
ATOM 757 N N . SER A 1 104 ? 6.337 -6.828 8.989 1.00 94.38 104 SER A N 1
ATOM 758 C CA . SER A 1 104 ? 7.260 -7.897 8.600 1.00 94.38 104 SER A CA 1
ATOM 759 C C . SER A 1 104 ? 6.828 -8.526 7.286 1.00 94.38 104 SER A C 1
ATOM 761 O O . SER A 1 104 ? 5.653 -8.822 7.093 1.00 94.38 104 SER A O 1
ATOM 763 N N . GLN A 1 105 ? 7.762 -8.700 6.352 1.00 94.62 105 GLN A N 1
ATOM 764 C CA . GLN A 1 105 ? 7.446 -9.313 5.066 1.00 94.62 105 GLN A CA 1
ATOM 765 C C . GLN A 1 105 ? 7.104 -10.798 5.250 1.00 94.62 105 GLN A C 1
ATOM 767 O O . GLN A 1 105 ? 7.800 -11.533 5.952 1.00 94.62 105 GLN A O 1
ATOM 772 N N . VAL A 1 106 ? 6.038 -11.240 4.589 1.00 92.44 106 VAL A N 1
ATOM 773 C CA . VAL A 1 106 ? 5.543 -12.614 4.597 1.00 92.44 106 VAL A CA 1
ATOM 774 C C . VAL A 1 106 ? 5.932 -13.291 3.290 1.00 92.44 106 VAL A C 1
ATOM 776 O O . VAL A 1 106 ? 5.477 -12.919 2.209 1.00 92.44 106 VAL A O 1
ATOM 779 N N . GLY A 1 107 ? 6.752 -14.336 3.400 1.00 89.00 107 GLY A N 1
ATOM 780 C CA . GLY A 1 107 ? 7.224 -15.092 2.244 1.00 89.00 107 GLY A CA 1
ATOM 781 C C . GLY A 1 107 ? 8.157 -14.286 1.334 1.00 89.00 107 GLY A C 1
ATOM 782 O O . GLY A 1 107 ? 8.707 -13.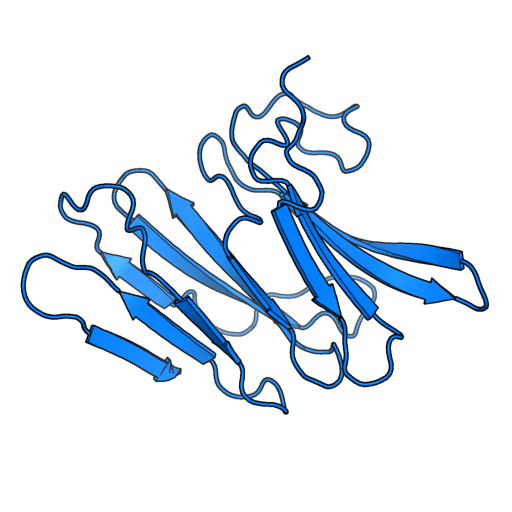257 1.712 1.00 89.00 107 GLY A O 1
ATOM 783 N N . SER A 1 108 ? 8.372 -14.803 0.126 1.00 88.25 108 SER A N 1
ATOM 784 C CA . SER A 1 108 ? 9.169 -14.152 -0.918 1.00 88.25 108 SER A CA 1
ATOM 785 C C . SER A 1 108 ? 8.315 -13.240 -1.798 1.00 88.25 108 SER A C 1
ATOM 787 O O . SER A 1 108 ? 7.166 -13.579 -2.083 1.00 88.25 108 SER A O 1
ATOM 789 N N . SER A 1 109 ? 8.908 -12.177 -2.340 1.00 88.69 109 SER A N 1
ATOM 790 C CA . SER A 1 109 ? 8.257 -11.292 -3.311 1.00 88.69 109 SER A CA 1
ATOM 791 C C . SER A 1 109 ? 7.735 -12.041 -4.543 1.00 88.69 109 SER A C 1
ATOM 793 O O . SER A 1 109 ? 8.410 -12.898 -5.128 1.00 88.69 109 SER A O 1
ATOM 795 N N . LEU A 1 110 ? 6.526 -11.698 -4.989 1.00 86.25 110 LEU A N 1
ATOM 796 C CA . LEU A 1 110 ? 5.992 -12.195 -6.252 1.00 86.25 110 LEU A CA 1
ATOM 797 C C . LEU A 1 110 ? 6.509 -11.301 -7.381 1.00 86.25 110 LEU A C 1
ATOM 799 O O . LEU A 1 110 ? 6.021 -10.196 -7.565 1.00 86.25 110 LEU A O 1
ATOM 803 N N . VAL A 1 111 ? 7.496 -11.788 -8.130 1.00 83.88 111 VAL A N 1
ATOM 804 C CA . VAL A 1 111 ? 8.107 -11.044 -9.244 1.00 83.88 111 VAL A CA 1
ATOM 805 C C . VAL A 1 111 ? 7.365 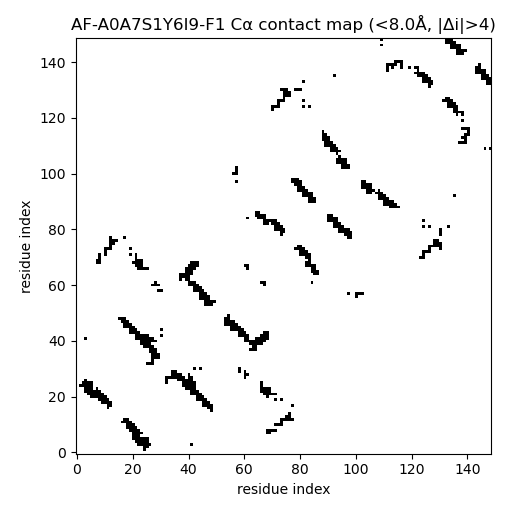-11.269 -10.567 1.00 83.88 111 VAL A C 1
ATOM 807 O O . VAL A 1 111 ? 7.014 -12.407 -10.902 1.00 83.88 111 VAL A O 1
ATOM 810 N N . CYS A 1 112 ? 7.176 -10.183 -11.315 1.00 75.81 112 CYS A N 1
ATOM 811 C CA . CYS A 1 112 ? 6.805 -10.127 -12.724 1.00 75.81 112 CYS A CA 1
ATOM 812 C C . CYS A 1 112 ? 7.993 -9.577 -13.537 1.00 75.81 112 CYS A C 1
ATOM 814 O O . CYS A 1 112 ? 8.316 -8.388 -13.453 1.00 75.81 112 CYS A O 1
ATOM 816 N N . ASP A 1 113 ? 8.604 -10.422 -14.369 1.00 68.12 113 ASP A N 1
ATOM 817 C CA . ASP A 1 113 ? 9.659 -10.007 -15.304 1.00 68.12 113 ASP A CA 1
ATOM 818 C C . ASP A 1 113 ? 9.095 -9.011 -16.337 1.00 68.12 113 ASP A C 1
ATOM 820 O O . ASP A 1 113 ? 8.411 -9.411 -17.288 1.00 68.12 113 ASP A O 1
ATOM 824 N N . LYS A 1 114 ? 9.419 -7.716 -16.214 1.00 63.03 114 LYS A N 1
ATOM 825 C CA . LYS A 1 114 ? 9.063 -6.699 -17.218 1.00 63.03 114 LYS A CA 1
ATOM 826 C C . LYS A 1 114 ? 10.148 -6.617 -18.285 1.00 63.03 114 LYS A C 1
ATOM 828 O O . LYS A 1 114 ? 10.847 -5.614 -18.421 1.00 63.03 114 LYS A O 1
ATOM 833 N N . ARG A 1 115 ? 10.273 -7.649 -19.121 1.00 53.41 115 ARG A N 1
ATOM 834 C CA . ARG A 1 115 ? 11.069 -7.509 -20.353 1.00 53.41 115 ARG A CA 1
ATOM 835 C C . ARG A 1 115 ? 10.329 -6.573 -21.316 1.00 53.41 115 ARG A C 1
ATOM 837 O O . ARG A 1 115 ? 9.527 -7.027 -22.124 1.00 53.41 115 ARG A O 1
ATOM 844 N N . ASN A 1 116 ? 10.618 -5.275 -21.217 1.00 48.94 116 ASN A N 1
ATOM 845 C CA . ASN A 1 116 ? 10.160 -4.199 -22.109 1.00 48.94 116 ASN A CA 1
ATOM 846 C C . ASN A 1 116 ? 8.664 -3.821 -22.031 1.00 48.94 116 ASN A C 1
ATOM 848 O O . ASN A 1 116 ? 8.131 -3.293 -23.005 1.00 48.94 116 ASN A O 1
ATOM 852 N N . ALA A 1 117 ? 7.969 -4.080 -20.919 1.00 48.44 117 ALA A N 1
ATOM 853 C CA . ALA A 1 117 ? 6.593 -3.609 -20.739 1.00 48.44 117 ALA A CA 1
ATOM 854 C C . ALA A 1 117 ? 6.590 -2.139 -20.284 1.00 48.44 117 ALA A C 1
ATOM 856 O O . ALA A 1 117 ? 7.141 -1.819 -19.227 1.00 48.44 117 ALA A O 1
ATOM 857 N N . GLU A 1 118 ? 5.982 -1.254 -21.080 1.00 50.97 118 GLU A N 1
ATOM 858 C CA . GLU A 1 118 ? 5.623 0.087 -20.612 1.00 50.97 118 GLU A CA 1
ATOM 859 C C . GLU A 1 118 ? 4.695 -0.030 -19.400 1.00 50.97 118 GLU A C 1
ATOM 861 O O . GLU A 1 118 ? 3.940 -0.994 -19.290 1.00 50.97 118 GLU A O 1
ATOM 866 N N . LEU A 1 119 ? 4.811 0.922 -18.471 1.00 50.44 119 LEU A N 1
ATOM 867 C CA . LEU A 1 119 ? 4.141 0.970 -17.170 1.00 50.44 119 LEU A CA 1
ATOM 868 C C . LEU A 1 119 ? 2.659 0.563 -17.282 1.00 50.44 119 LEU A C 1
ATOM 870 O O . LEU A 1 119 ? 1.803 1.374 -17.623 1.00 50.44 119 LEU A O 1
ATOM 874 N N . GLY A 1 120 ? 2.376 -0.718 -17.020 1.00 50.88 120 GLY A N 1
ATOM 875 C CA . GLY A 1 120 ? 1.082 -1.340 -17.285 1.00 50.88 120 GLY A CA 1
ATOM 876 C C . GLY A 1 120 ? -0.047 -0.680 -16.501 1.00 50.88 120 GLY A C 1
ATOM 877 O O . GLY A 1 120 ? -0.236 -0.929 -15.302 1.00 50.88 120 GLY A O 1
ATOM 878 N N . HIS A 1 121 ? -0.809 0.163 -17.195 1.00 50.28 121 HIS A N 1
ATOM 879 C CA . HIS A 1 121 ? -2.137 0.614 -16.807 1.00 50.28 121 HIS A CA 1
ATOM 880 C C . HIS A 1 121 ? -3.093 -0.590 -16.840 1.00 50.28 121 HIS A C 1
ATOM 882 O O . HIS A 1 121 ? -3.843 -0.770 -17.790 1.00 50.28 121 HIS A O 1
ATOM 888 N N . GLY A 1 122 ? -3.066 -1.431 -15.808 1.00 55.53 122 GLY A N 1
ATOM 889 C CA . GLY A 1 122 ? -3.896 -2.643 -15.775 1.00 55.53 122 GLY A CA 1
ATOM 890 C C . GLY A 1 122 ? -3.482 -3.660 -14.721 1.00 55.53 122 GLY A C 1
ATOM 891 O O . GLY A 1 122 ? -4.299 -4.479 -14.301 1.00 55.53 122 GLY A O 1
ATOM 892 N N . GLU A 1 123 ? -2.255 -3.556 -14.204 1.00 67.31 123 GLU A N 1
ATOM 893 C CA . GLU A 1 123 ? -1.800 -4.469 -13.164 1.00 67.31 123 GLU A CA 1
ATOM 894 C C . GLU A 1 123 ? -2.532 -4.221 -11.826 1.00 67.31 123 GLU A C 1
ATOM 896 O O . GLU A 1 123 ? -2.436 -3.149 -11.212 1.00 67.31 123 GLU A O 1
ATOM 901 N N . SER A 1 124 ? -3.290 -5.234 -11.403 1.00 77.50 124 SER A N 1
ATOM 902 C CA . SER A 1 124 ? -4.128 -5.284 -10.206 1.00 77.50 124 SER A CA 1
ATOM 903 C C . SER A 1 124 ? -3.536 -6.222 -9.155 1.00 77.50 124 SER A C 1
ATOM 905 O O . SER A 1 124 ? -2.839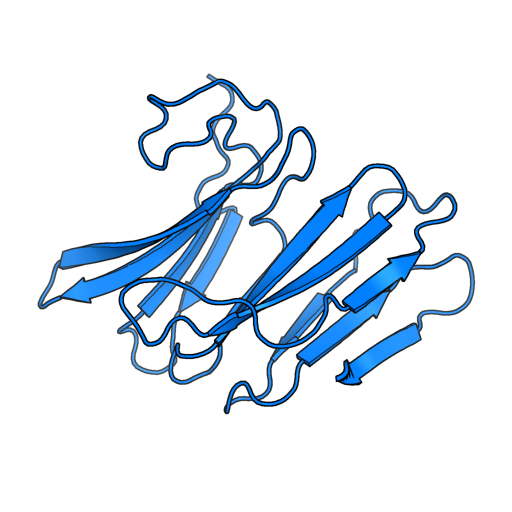 -7.188 -9.476 1.00 77.50 124 SER A O 1
ATOM 907 N N . VAL A 1 125 ? -3.828 -5.920 -7.892 1.00 86.31 125 VAL A N 1
ATOM 908 C CA . VAL A 1 125 ? -3.459 -6.722 -6.725 1.00 86.31 125 VAL A CA 1
ATOM 909 C C . VAL A 1 125 ? -4.738 -7.040 -5.963 1.00 86.31 125 VAL A C 1
ATOM 911 O O . VAL A 1 125 ? -5.573 -6.156 -5.775 1.00 86.31 125 VAL A O 1
ATOM 914 N N . ALA A 1 126 ? -4.895 -8.284 -5.520 1.00 88.06 126 ALA A N 1
ATOM 915 C CA . ALA A 1 126 ? -6.000 -8.699 -4.665 1.00 88.06 126 ALA A CA 1
ATOM 916 C C . ALA A 1 126 ? -5.496 -9.590 -3.527 1.00 88.06 126 ALA A C 1
ATOM 918 O O . ALA A 1 126 ? -4.635 -10.442 -3.741 1.00 88.06 126 ALA A O 1
ATOM 919 N N . LEU A 1 127 ? -6.071 -9.416 -2.338 1.00 90.81 127 LEU A N 1
ATOM 920 C CA . LEU A 1 127 ? -5.887 -10.297 -1.185 1.00 90.81 127 LEU A CA 1
ATOM 921 C C . LEU A 1 127 ? -7.191 -11.039 -0.889 1.00 90.81 127 LEU A C 1
ATOM 923 O O . LEU A 1 127 ? -8.283 -10.491 -1.068 1.00 90.81 127 LEU A O 1
ATOM 927 N N . SER A 1 128 ? -7.091 -12.281 -0.414 1.00 91.38 128 SER A N 1
ATOM 928 C CA . SER A 1 128 ? -8.230 -12.946 0.220 1.00 91.38 128 SER A CA 1
ATOM 929 C C . SER A 1 128 ? -8.644 -12.201 1.490 1.00 91.38 128 SER A C 1
ATOM 931 O O . SER A 1 128 ? -7.855 -11.487 2.107 1.00 91.38 128 SER A O 1
ATOM 933 N N . ALA A 1 129 ? -9.901 -12.376 1.903 1.00 91.50 129 ALA A N 1
ATOM 934 C CA . ALA A 1 129 ? -10.435 -11.685 3.076 1.00 91.50 129 ALA A CA 1
ATOM 935 C C . ALA A 1 129 ? -9.624 -11.962 4.355 1.00 91.50 129 ALA A C 1
ATOM 937 O O . ALA A 1 129 ? -9.491 -11.066 5.183 1.00 91.50 129 ALA A O 1
ATOM 938 N N . ASP A 1 130 ? -9.081 -13.174 4.485 1.00 91.31 130 ASP A N 1
ATOM 939 C CA . ASP A 1 130 ? -8.232 -13.618 5.597 1.00 91.31 130 ASP A CA 1
ATOM 940 C C . ASP A 1 130 ? -6.736 -13.305 5.406 1.00 91.31 130 ASP A C 1
ATOM 942 O O . ASP A 1 130 ? -5.919 -13.758 6.199 1.00 91.31 130 ASP A O 1
ATOM 946 N N . GLY A 1 131 ? -6.356 -12.602 4.332 1.00 90.75 131 GLY A N 1
ATOM 947 C CA . GLY A 1 131 ? -4.966 -12.248 4.029 1.00 90.75 131 GLY A CA 1
ATOM 948 C C . GLY A 1 131 ? -4.064 -13.417 3.616 1.00 90.75 131 GLY A C 1
ATOM 949 O O . GLY A 1 131 ? -2.918 -13.192 3.241 1.00 90.75 131 GLY A O 1
ATOM 950 N N . SER A 1 132 ? -4.562 -14.659 3.629 1.00 89.12 132 SER A N 1
ATOM 951 C CA . SER A 1 132 ? -3.745 -15.862 3.411 1.00 89.12 132 SER A CA 1
ATOM 952 C C . SER A 1 132 ? -3.347 -16.115 1.956 1.00 89.12 132 SER A C 1
ATOM 954 O O . SER A 1 132 ? -2.492 -16.961 1.700 1.00 89.12 132 SER A O 1
ATOM 956 N N . ARG A 1 133 ? -3.985 -15.432 1.000 1.00 89.69 133 ARG A N 1
ATOM 957 C CA . ARG A 1 133 ? -3.731 -15.580 -0.434 1.00 89.69 133 ARG A CA 1
ATOM 958 C C . ARG A 1 133 ? -3.617 -14.228 -1.092 1.00 89.69 133 ARG A C 1
ATOM 960 O O . ARG A 1 133 ? -4.433 -13.340 -0.837 1.00 89.69 133 ARG A O 1
ATOM 967 N N . VAL A 1 134 ? -2.691 -14.126 -2.031 1.00 89.38 134 VAL A N 1
ATOM 968 C CA . VAL A 1 134 ? -2.510 -12.924 -2.839 1.00 89.38 134 VAL A CA 1
ATOM 969 C C . VAL A 1 134 ? -2.517 -13.269 -4.318 1.00 89.38 134 VAL A C 1
ATOM 971 O O . VAL A 1 134 ? -1.984 -14.295 -4.733 1.00 89.38 134 VAL A O 1
ATOM 974 N N . ALA A 1 135 ? -3.130 -12.411 -5.126 1.00 84.31 135 ALA A N 1
ATOM 975 C CA . ALA A 1 135 ? -3.094 -12.493 -6.575 1.00 84.31 135 ALA A CA 1
ATOM 976 C C . ALA A 1 135 ? -2.559 -11.185 -7.153 1.00 84.31 135 ALA A C 1
ATOM 978 O O . ALA A 1 135 ? -2.969 -10.100 -6.739 1.00 84.31 135 ALA A O 1
ATOM 979 N N . MET A 1 136 ? -1.685 -11.298 -8.148 1.00 83.69 136 MET A N 1
ATOM 980 C CA . MET A 1 136 ? -1.258 -10.172 -8.970 1.00 83.69 136 MET A CA 1
ATOM 981 C C . MET A 1 136 ? -1.383 -10.523 -10.446 1.00 83.69 136 MET A C 1
ATOM 983 O O . MET A 1 136 ? -1.074 -11.645 -10.855 1.00 83.69 136 MET A O 1
ATOM 987 N N . SER A 1 137 ? -1.813 -9.570 -11.262 1.00 77.44 137 SER A N 1
ATOM 988 C CA . SER A 1 137 ? -1.698 -9.685 -12.718 1.00 77.44 137 SER A CA 1
ATOM 989 C C . SER A 1 137 ? -0.325 -9.188 -13.174 1.00 77.44 137 SER A C 1
ATOM 991 O O . SER A 1 137 ? 0.060 -8.086 -12.788 1.00 77.44 137 SER A O 1
ATOM 993 N N . CYS A 1 138 ? 0.364 -9.959 -14.018 1.00 72.31 138 CYS A N 1
ATOM 994 C CA . CYS A 1 138 ? 1.598 -9.541 -14.683 1.00 72.31 138 CYS A CA 1
ATOM 995 C C . CYS A 1 138 ? 1.327 -9.261 -16.169 1.00 72.31 138 CYS A C 1
ATOM 997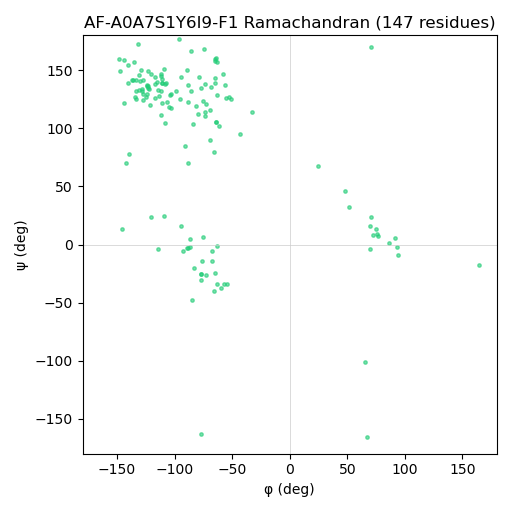 O O . CYS A 1 138 ? 0.910 -10.167 -16.905 1.00 72.31 138 CYS A O 1
ATOM 999 N N . GLU A 1 139 ? 1.623 -8.051 -16.638 1.00 64.75 139 GLU A N 1
ATOM 1000 C CA . GLU A 1 139 ? 1.603 -7.729 -18.065 1.00 64.75 139 GLU A CA 1
ATOM 1001 C C . GLU A 1 139 ? 2.991 -7.983 -18.669 1.00 64.75 139 GLU A C 1
ATOM 1003 O O . GLU A 1 139 ? 3.827 -7.096 -18.797 1.00 64.75 139 GLU A O 1
ATOM 1008 N N . ALA A 1 140 ? 3.254 -9.232 -19.059 1.00 53.59 140 ALA A N 1
ATOM 1009 C CA . ALA A 1 140 ? 4.361 -9.546 -19.961 1.00 53.59 140 ALA A CA 1
ATOM 1010 C C . ALA A 1 140 ? 3.806 -9.708 -21.382 1.00 53.59 140 ALA A C 1
ATOM 1012 O O . ALA A 1 140 ? 2.811 -10.420 -21.567 1.00 53.59 140 ALA A O 1
ATOM 1013 N N . TYR A 1 141 ? 4.449 -9.055 -22.363 1.00 44.75 141 TYR A N 1
ATOM 1014 C CA . TYR A 1 141 ? 4.101 -9.087 -23.790 1.00 44.75 141 TYR A CA 1
ATOM 1015 C C . TYR A 1 141 ? 3.520 -10.463 -24.193 1.00 44.75 141 TYR A C 1
ATOM 1017 O O . TYR A 1 141 ? 4.203 -11.488 -24.155 1.00 44.75 141 TYR A O 1
ATOM 1025 N N . PHE A 1 142 ? 2.236 -10.447 -24.569 1.00 40.69 142 PHE A N 1
ATOM 1026 C CA . PHE A 1 142 ? 1.436 -11.518 -25.181 1.00 40.69 142 PHE A CA 1
ATOM 1027 C C . PHE A 1 142 ? 0.706 -12.574 -24.332 1.00 40.69 142 PHE A C 1
ATOM 1029 O O . PHE A 1 142 ? 0.047 -13.389 -24.967 1.00 40.69 142 PHE A O 1
ATOM 1036 N N . ASN A 1 143 ? 0.705 -12.608 -22.984 1.00 42.91 143 ASN A N 1
ATOM 1037 C CA . ASN A 1 143 ? 0.023 -13.738 -22.296 1.00 42.91 143 ASN A CA 1
ATOM 1038 C C . ASN A 1 143 ? -0.704 -13.502 -20.950 1.00 42.91 143 ASN A C 1
ATOM 1040 O O . ASN A 1 143 ? -1.033 -14.511 -20.332 1.00 42.91 143 ASN A O 1
ATOM 1044 N N . ASN A 1 144 ? -0.969 -12.266 -20.491 1.00 46.91 144 ASN A N 1
ATOM 1045 C CA . ASN A 1 144 ? -1.759 -11.938 -19.273 1.00 46.91 144 ASN A CA 1
ATOM 1046 C C . ASN A 1 144 ? -1.802 -13.056 -18.210 1.00 46.91 144 ASN A C 1
ATOM 1048 O O . ASN A 1 144 ? -2.838 -13.692 -17.996 1.00 46.91 144 ASN A O 1
ATOM 1052 N N . ARG A 1 145 ? -0.663 -13.351 -17.572 1.00 48.06 145 ARG A N 1
ATOM 1053 C CA . ARG A 1 145 ? -0.604 -14.401 -16.546 1.00 48.06 145 ARG A CA 1
ATOM 1054 C C . ARG A 1 145 ? -0.776 -13.771 -15.171 1.00 48.06 145 ARG A C 1
ATOM 1056 O O . ARG A 1 145 ? -0.032 -12.867 -14.802 1.00 48.06 145 ARG A O 1
ATOM 1063 N N . GLY A 1 146 ? -1.755 -14.261 -14.414 1.00 52.25 146 GLY A N 1
ATOM 1064 C CA . GLY A 1 146 ? -1.840 -14.003 -12.980 1.00 52.25 146 GLY A CA 1
ATOM 1065 C C . GLY A 1 146 ? -0.877 -14.911 -12.213 1.00 52.25 146 GLY A C 1
ATOM 1066 O O . GLY A 1 146 ? -0.692 -16.069 -12.593 1.00 52.25 146 GLY A O 1
ATOM 1067 N N . LYS A 1 147 ? -0.280 -14.404 -11.135 1.00 55.94 147 LYS A N 1
ATOM 1068 C CA . LYS A 1 147 ? 0.459 -15.202 -10.148 1.00 55.94 147 LYS A CA 1
ATOM 1069 C C . LYS A 1 147 ? -0.322 -15.188 -8.837 1.00 55.94 147 LYS A C 1
ATOM 1071 O O . LYS A 1 147 ? -0.770 -14.126 -8.411 1.00 55.94 147 LYS A O 1
ATOM 1076 N N . VAL A 1 148 ? -0.506 -16.366 -8.241 1.00 58.72 148 VAL A N 1
ATOM 1077 C CA . VAL A 1 148 ? -1.177 -16.553 -6.946 1.00 58.72 148 VAL A CA 1
ATOM 1078 C C . VAL A 1 148 ? -0.218 -17.275 -6.012 1.00 58.72 148 VAL A C 1
ATOM 1080 O O . VAL A 1 148 ? 0.425 -18.236 -6.443 1.00 58.72 148 VAL A O 1
ATOM 1083 N N . GLN A 1 149 ? -0.130 -16.817 -4.767 1.00 58.47 149 GLN A N 1
ATOM 1084 C CA . GLN A 1 149 ? 0.622 -17.463 -3.692 1.00 58.47 149 GLN A CA 1
ATOM 1085 C C . GLN A 1 149 ? -0.250 -17.573 -2.445 1.00 58.47 149 GLN A C 1
ATOM 1087 O O . GLN A 1 149 ? -1.078 -16.653 -2.231 1.00 58.47 149 GLN A O 1
#

Organism: NCBI:txid210454

Radius of gyration: 15.01 Å; Cα contacts (8 Å, |Δi|>4): 401; chains: 1; bounding box: 32×39×45 Å